Protein AF-A0A395KZU9-F1 (afdb_monomer)

Solvent-accessible surface area (backbone atoms only — not comparable to full-atom values): 6123 Å² total; per-residue (Å²): 136,90,92,78,84,78,85,78,82,83,78,84,83,82,84,77,77,76,91,60,81,74,72,78,77,81,86,74,54,71,66,56,51,50,52,55,43,53,56,47,53,41,78,90,44,53,54,57,59,55,18,56,77,71,76,42,59,45,71,60,50,55,52,49,45,53,50,38,51,74,68,64,80,48,79,81,66,82,71,85,76,85,74,89,78,79,82,78,129

Mean predicted aligned error: 14.57 Å

Foldseek 3Di:
DDPPPDPPDDDDDDDDDDPDPPPDPDDADPVNLVVLLVQCLPPPRDLCVSCVVVVHDSVVNVVSNVVCVVVVVDDRPPPPDDDDPDPDD

Sequence (89 aa):
MNDSVN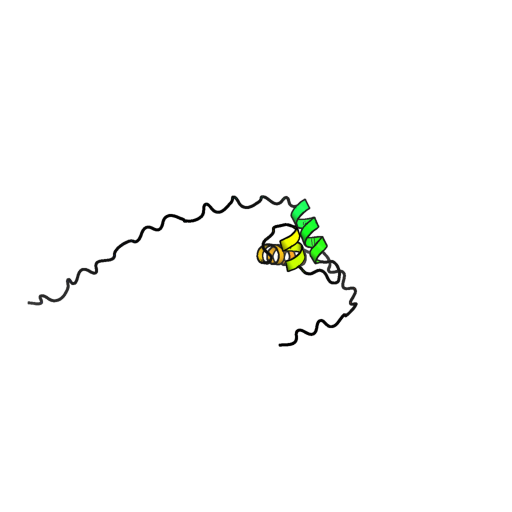QSRSFEVLTAEPVRRRRKPRDWSDDEKARIVAATLQPGANVSAVARSEGLDPSQLYGWRRKALASGVVAPLTERTGKEIKFAR

pLDDT: mean 76.82, std 17.7, range [33.28, 95.81]

Secondary structure (DSSP, 8-state):
------------------SS-PPPPPP--HHHHHHHHHHHTSTT--HHHHHHHTT--HHHHHHHHHHHHHTTSS---------------

Radius of gyration: 24.67 Å; Cα contacts (8 Å, |Δi|>4): 38; chains: 1; bounding box: 80×33×40 Å

Nearest PDB structures (foldseek):
  4pcq-assembly1_B  TM=6.666E-01  e=1.701E-01  Mycobacterium tuberculosis H37Rv
  5z4z-assembly1_A  TM=7.201E-01  e=5.674E-01  unclassified
  8iue-assembly1_W  TM=4.876E-01  e=1.813E-01  Homo sapiens
  2rn7-assembly1_A  TM=6.390E-01  e=6.862E-01  Shigella flexneri
  9fmd-assembly1_L  TM=7.185E-01  e=6.722E+00  Homo sapiens

Structure (mmCIF, N/CA/C/O backbone):
data_AF-A0A395KZU9-F1
#
_entry.id   AF-A0A395KZU9-F1
#
loop_
_atom_site.group_PDB
_atom_site.id
_atom_site.type_symbol
_atom_site.label_atom_id
_atom_site.label_alt_id
_atom_site.label_comp_id
_atom_site.label_asym_id
_atom_site.label_entity_id
_atom_site.label_seq_id
_atom_site.pdbx_PDB_ins_code
_atom_site.Cartn_x
_atom_site.Cartn_y
_atom_site.Cartn_z
_atom_site.occupancy
_atom_site.B_iso_or_equiv
_atom_site.auth_seq_id
_atom_site.auth_comp_id
_atom_site.auth_asym_id
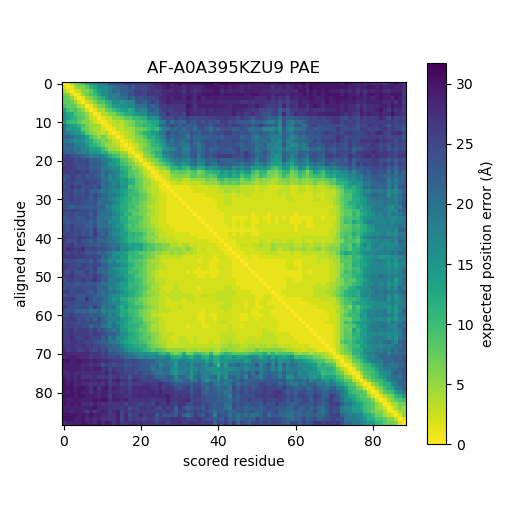_atom_site.auth_atom_id
_atom_site.pdbx_PDB_model_num
ATOM 1 N N . MET A 1 1 ? 65.881 0.083 -11.078 1.00 41.31 1 MET A N 1
ATOM 2 C CA . MET A 1 1 ? 64.663 0.828 -11.466 1.00 41.31 1 MET A CA 1
ATOM 3 C C . MET A 1 1 ? 63.496 -0.161 -11.462 1.00 41.31 1 MET A C 1
ATOM 5 O O . MET A 1 1 ? 63.715 -1.295 -11.853 1.00 41.31 1 MET A O 1
ATOM 9 N N . ASN A 1 2 ? 62.340 0.213 -10.903 1.00 48.38 2 ASN A N 1
ATOM 10 C CA . ASN A 1 2 ? 61.241 -0.687 -10.502 1.00 48.38 2 ASN A CA 1
ATOM 11 C C . ASN A 1 2 ? 60.377 -1.207 -11.673 1.00 48.38 2 ASN A C 1
ATOM 13 O O . ASN A 1 2 ? 59.666 -0.416 -12.282 1.00 48.38 2 ASN A O 1
ATOM 17 N N . ASP A 1 3 ? 60.311 -2.529 -11.856 1.00 55.56 3 ASP A N 1
ATOM 18 C CA . ASP A 1 3 ? 59.416 -3.241 -12.799 1.00 55.56 3 ASP A CA 1
ATOM 19 C C . ASP A 1 3 ? 58.161 -3.829 -12.117 1.00 55.56 3 ASP A C 1
ATOM 21 O O . ASP A 1 3 ? 57.734 -4.950 -12.382 1.00 55.56 3 ASP A O 1
ATOM 25 N N . SER A 1 4 ? 57.563 -3.103 -11.168 1.00 59.97 4 SER A N 1
ATOM 26 C CA . SER A 1 4 ? 56.464 -3.647 -10.355 1.00 59.97 4 SER A CA 1
ATOM 27 C C . SER A 1 4 ? 55.296 -2.682 -10.199 1.00 59.97 4 SER A C 1
ATOM 29 O O . SER A 1 4 ? 54.954 -2.323 -9.082 1.00 59.97 4 SER A O 1
ATOM 31 N N . VAL A 1 5 ? 54.678 -2.220 -11.294 1.00 61.38 5 VAL A N 1
ATOM 32 C CA . VAL A 1 5 ? 53.353 -1.567 -11.206 1.00 61.38 5 VAL A CA 1
ATOM 33 C C . VAL A 1 5 ? 52.546 -1.651 -12.514 1.00 61.38 5 VAL A C 1
ATOM 35 O O . VAL A 1 5 ? 52.052 -0.643 -13.006 1.00 61.38 5 VAL A O 1
ATOM 38 N N . ASN A 1 6 ? 52.376 -2.825 -13.128 1.00 61.81 6 ASN A N 1
ATOM 39 C CA . ASN A 1 6 ? 51.310 -2.941 -14.136 1.00 61.81 6 ASN A CA 1
ATOM 40 C C . ASN A 1 6 ? 50.720 -4.347 -14.245 1.00 61.81 6 ASN A C 1
ATOM 42 O O . ASN A 1 6 ? 50.739 -4.972 -15.300 1.00 61.81 6 ASN A O 1
ATOM 46 N N . GLN A 1 7 ? 50.171 -4.857 -13.142 1.00 64.00 7 GLN A N 1
ATOM 47 C CA . GLN A 1 7 ? 49.190 -5.932 -13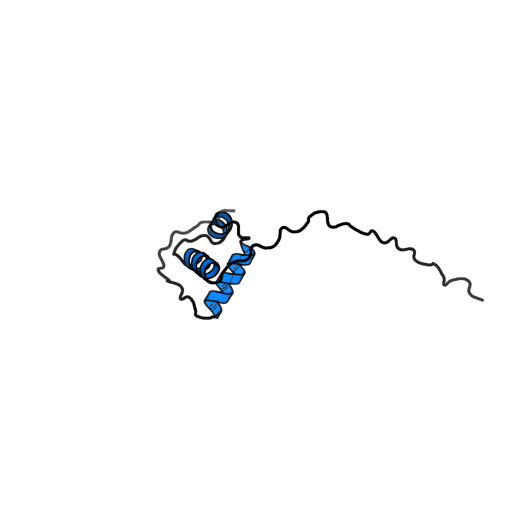.260 1.00 64.00 7 GLN A CA 1
ATOM 48 C C . GLN A 1 7 ? 47.857 -5.314 -13.678 1.00 64.00 7 GLN A C 1
ATOM 50 O O . GLN A 1 7 ? 47.082 -4.827 -12.852 1.00 64.00 7 GLN A O 1
ATOM 55 N N . SER A 1 8 ? 47.623 -5.288 -14.985 1.00 67.56 8 SER A N 1
ATOM 56 C CA . SER A 1 8 ? 46.378 -4.825 -15.583 1.00 67.56 8 SER A CA 1
ATOM 57 C C . SER A 1 8 ? 45.242 -5.756 -15.143 1.00 67.56 8 SER A C 1
ATOM 59 O O . SER A 1 8 ? 45.168 -6.915 -15.551 1.00 67.56 8 SER A O 1
ATOM 61 N N . ARG A 1 9 ? 44.369 -5.270 -14.254 1.00 75.69 9 ARG A N 1
ATOM 62 C CA . ARG A 1 9 ? 43.199 -6.021 -13.782 1.00 75.69 9 ARG A CA 1
ATOM 63 C C . ARG A 1 9 ? 42.218 -6.172 -14.941 1.00 75.69 9 ARG A C 1
ATOM 65 O O . ARG A 1 9 ? 41.548 -5.213 -15.311 1.00 75.69 9 ARG A O 1
ATOM 72 N N . SER A 1 10 ? 42.160 -7.370 -15.508 1.00 76.56 10 SER A N 1
ATOM 73 C CA . SER A 1 10 ? 41.157 -7.728 -16.509 1.00 76.56 10 SER A CA 1
ATOM 74 C C . SER A 1 10 ? 39.817 -7.938 -15.807 1.00 76.56 10 SER A C 1
ATOM 76 O O . SER A 1 10 ? 39.747 -8.666 -14.819 1.00 76.56 10 SER A O 1
ATOM 78 N N . PHE A 1 11 ? 38.765 -7.281 -16.289 1.00 73.75 11 PHE A N 1
ATOM 79 C CA . PHE A 1 11 ? 37.393 -7.516 -15.850 1.00 73.75 11 PHE A CA 1
ATOM 80 C C . PHE A 1 11 ? 36.545 -7.873 -17.066 1.00 73.75 11 PHE A C 1
ATOM 82 O O . PHE A 1 11 ? 36.550 -7.171 -18.075 1.00 73.75 11 PHE A O 1
ATOM 89 N N . GLU A 1 12 ? 35.824 -8.982 -16.967 1.00 78.31 12 GLU A N 1
ATOM 90 C CA . GLU A 1 12 ? 34.885 -9.416 -17.993 1.00 78.31 12 GLU A CA 1
ATOM 91 C C . GLU A 1 12 ? 33.506 -8.840 -17.674 1.00 78.31 12 GLU A C 1
ATOM 93 O O . GLU A 1 12 ? 32.957 -9.032 -16.587 1.00 78.31 12 GLU A O 1
ATOM 98 N N . VAL A 1 13 ? 32.953 -8.091 -18.626 1.00 80.81 13 VAL A N 1
ATOM 99 C CA . VAL A 1 13 ? 31.618 -7.506 -18.507 1.00 80.81 13 VAL A CA 1
ATOM 100 C C . VAL A 1 13 ? 30.603 -8.543 -18.977 1.00 80.81 13 VAL A C 1
ATOM 102 O O . VAL A 1 13 ? 30.437 -8.771 -20.173 1.00 80.81 13 VAL A O 1
ATOM 105 N N . LEU A 1 14 ? 29.914 -9.179 -18.030 1.00 79.38 14 LEU A N 1
ATOM 106 C CA . LEU A 1 14 ? 28.784 -10.056 -18.326 1.00 79.38 14 LEU A CA 1
ATOM 107 C C . LEU A 1 14 ? 27.541 -9.202 -18.599 1.00 79.38 14 LEU A C 1
ATOM 109 O O . LEU A 1 14 ? 26.851 -8.764 -17.677 1.00 79.38 14 LEU A O 1
ATOM 113 N N . THR A 1 15 ? 27.252 -8.953 -19.873 1.00 78.69 15 THR A N 1
ATOM 114 C CA . THR A 1 15 ? 26.004 -8.305 -20.288 1.00 78.69 15 THR A CA 1
ATOM 115 C C . THR A 1 15 ? 24.847 -9.284 -20.103 1.00 78.69 15 THR A C 1
ATOM 117 O O . THR A 1 15 ? 24.744 -10.280 -20.817 1.00 78.69 15 THR A O 1
ATOM 120 N N . ALA A 1 16 ? 23.976 -9.021 -19.130 1.00 77.94 16 ALA A N 1
ATOM 121 C CA . ALA A 1 16 ? 22.769 -9.810 -18.917 1.00 77.94 16 ALA A CA 1
ATOM 122 C C . ALA A 1 16 ? 21.597 -9.225 -19.717 1.00 77.94 16 ALA A C 1
ATOM 124 O O . ALA A 1 16 ? 21.186 -8.086 -19.492 1.00 77.94 16 ALA A O 1
ATOM 125 N N . GLU A 1 17 ? 21.019 -10.031 -20.605 1.00 75.81 17 GLU A N 1
ATOM 126 C CA . GLU A 1 17 ? 19.728 -9.734 -21.224 1.00 75.81 17 GLU A CA 1
ATOM 127 C C . GLU A 1 17 ? 18.609 -9.873 -20.174 1.00 75.81 17 GLU A C 1
ATOM 129 O O . GLU A 1 17 ? 18.553 -10.878 -19.451 1.00 75.81 17 GLU A O 1
ATOM 134 N N . PRO A 1 18 ? 17.691 -8.899 -20.044 1.00 72.88 18 PRO A N 1
ATOM 135 C CA . PRO A 1 18 ? 16.593 -8.992 -19.093 1.00 72.88 18 PRO A CA 1
ATOM 136 C C . PRO A 1 18 ? 15.656 -10.156 -19.461 1.00 72.88 18 PRO A C 1
ATOM 138 O O . PRO A 1 18 ? 14.801 -10.049 -20.336 1.00 72.88 18 PRO A O 1
ATOM 141 N N . VAL A 1 19 ? 15.768 -11.261 -18.714 1.00 72.56 19 VAL A N 1
ATOM 142 C CA . VAL A 1 19 ? 15.033 -12.534 -18.904 1.00 72.56 19 VAL A CA 1
ATOM 143 C C . VAL A 1 19 ? 13.505 -12.376 -18.868 1.00 72.56 19 VAL A C 1
ATOM 145 O O . VAL A 1 19 ? 12.762 -13.245 -19.322 1.00 72.56 19 VAL A O 1
ATOM 148 N N . ARG A 1 20 ? 12.985 -11.267 -18.334 1.00 65.06 20 ARG A N 1
ATOM 149 C CA . ARG A 1 20 ? 11.548 -10.990 -18.310 1.00 65.06 20 ARG A CA 1
ATOM 150 C C . ARG A 1 20 ? 11.294 -9.576 -18.797 1.00 65.06 20 ARG A C 1
ATOM 152 O O . ARG A 1 20 ? 11.647 -8.615 -18.116 1.00 65.06 20 ARG A O 1
ATOM 159 N N . ARG A 1 21 ? 10.574 -9.448 -19.917 1.00 62.69 21 ARG A N 1
ATOM 160 C CA . ARG A 1 21 ? 9.813 -8.227 -20.199 1.00 62.69 21 ARG A CA 1
ATOM 161 C C . ARG A 1 21 ? 8.897 -8.029 -18.999 1.00 62.69 21 ARG A C 1
ATOM 163 O O . ARG A 1 21 ? 7.956 -8.804 -18.820 1.00 62.69 21 ARG A O 1
ATOM 170 N N . ARG A 1 22 ? 9.213 -7.073 -18.116 1.00 63.81 22 ARG A N 1
ATOM 171 C CA . ARG A 1 22 ? 8.304 -6.707 -17.027 1.00 63.81 22 ARG A CA 1
ATOM 172 C C . ARG A 1 22 ? 6.954 -6.455 -17.692 1.00 63.81 22 ARG A C 1
ATOM 174 O O . ARG A 1 22 ? 6.879 -5.618 -18.592 1.00 63.81 22 ARG A O 1
ATOM 181 N N . ARG A 1 23 ? 5.922 -7.235 -17.339 1.00 66.69 23 ARG A N 1
ATOM 182 C CA . ARG A 1 23 ? 4.563 -6.953 -17.821 1.00 66.69 23 ARG A CA 1
ATOM 183 C C . ARG A 1 23 ? 4.305 -5.481 -17.527 1.00 66.69 23 ARG A C 1
ATOM 185 O O . ARG A 1 23 ? 4.653 -5.030 -16.432 1.00 66.69 23 ARG A O 1
ATOM 192 N N . LYS A 1 24 ? 3.772 -4.747 -18.512 1.00 71.81 24 LYS A N 1
ATOM 1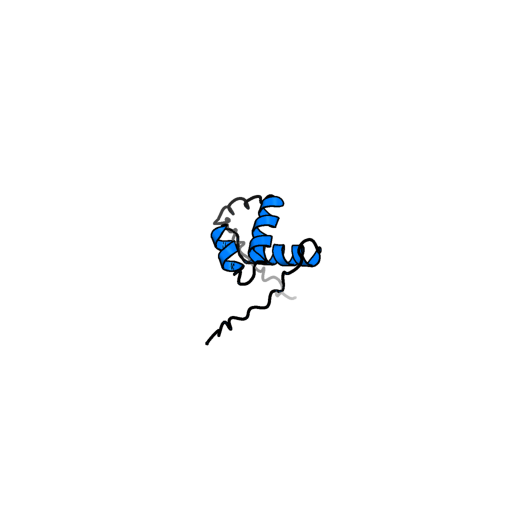93 C CA . LYS A 1 24 ? 3.414 -3.338 -18.329 1.00 71.81 24 LYS A CA 1
ATOM 194 C C . LYS A 1 24 ? 2.655 -3.238 -16.996 1.00 71.81 24 LYS A C 1
ATOM 196 O O . LYS A 1 24 ? 1.711 -4.016 -16.819 1.00 71.81 24 LYS A O 1
ATOM 201 N N . PRO A 1 25 ? 3.089 -2.381 -16.052 1.00 72.44 25 PRO A N 1
ATOM 202 C CA . PRO A 1 25 ? 2.344 -2.178 -14.822 1.00 72.44 25 PRO A CA 1
ATOM 203 C C . PRO A 1 25 ? 0.889 -1.889 -15.176 1.00 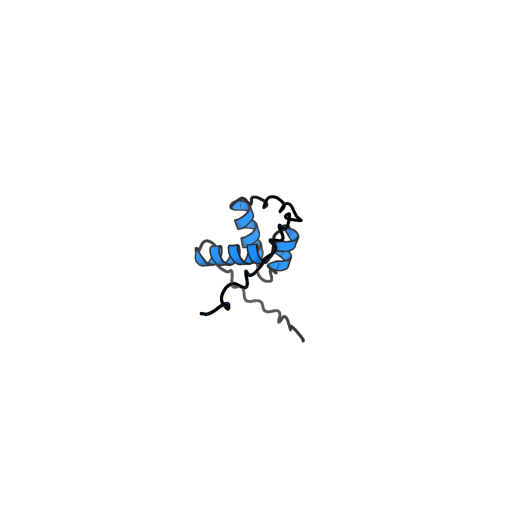72.44 25 PRO A C 1
ATOM 205 O O . PRO A 1 25 ? 0.620 -1.130 -16.106 1.00 72.44 25 PRO A O 1
ATOM 208 N N . ARG A 1 26 ? -0.043 -2.548 -14.488 1.00 81.44 26 ARG A N 1
ATOM 209 C CA . ARG A 1 26 ? -1.456 -2.218 -14.645 1.00 81.44 26 ARG A CA 1
ATOM 210 C C . ARG A 1 26 ? -1.644 -0.768 -14.204 1.00 81.44 26 ARG A C 1
ATOM 212 O O . ARG A 1 26 ? -1.231 -0.403 -13.102 1.00 81.44 26 ARG A O 1
ATOM 219 N N . ASP A 1 27 ? -2.257 0.023 -15.072 1.00 85.12 27 ASP A N 1
ATOM 220 C CA . AS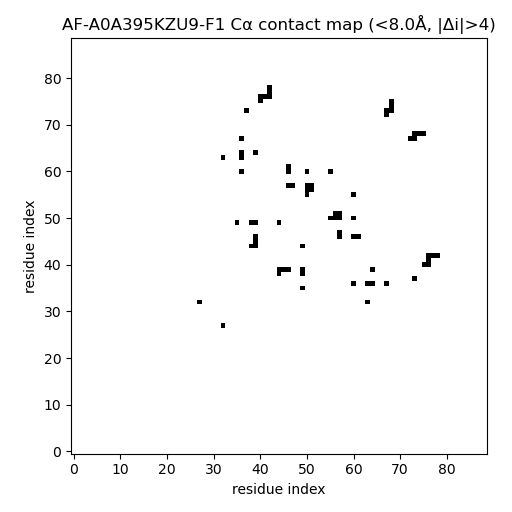P A 1 27 ? -2.686 1.375 -14.747 1.00 85.12 27 ASP A CA 1
ATOM 221 C C . ASP A 1 27 ? -3.951 1.251 -13.885 1.00 85.12 27 ASP A C 1
ATOM 223 O O . ASP A 1 27 ? -4.911 0.593 -14.280 1.00 85.12 27 ASP A O 1
ATOM 227 N N . TRP A 1 28 ? -3.912 1.809 -12.676 1.00 88.38 28 TRP A N 1
ATOM 228 C CA . TRP A 1 28 ? -5.040 1.815 -11.742 1.00 88.38 28 TRP A CA 1
ATOM 229 C C . TRP A 1 28 ? -5.621 3.220 -11.685 1.00 88.38 28 TRP A C 1
ATOM 231 O O . TRP A 1 28 ? -4.877 4.168 -11.387 1.00 88.38 28 TRP A O 1
ATOM 241 N N . SER A 1 29 ? -6.923 3.354 -11.935 1.00 91.50 29 SER A N 1
ATOM 242 C CA . SER A 1 29 ? -7.602 4.637 -11.746 1.00 91.50 29 SER A CA 1
ATOM 243 C C . SER A 1 29 ? -7.649 5.004 -10.261 1.00 91.50 29 SER A C 1
ATOM 245 O O . SER A 1 29 ? -7.497 4.149 -9.383 1.00 91.50 29 SER A O 1
ATOM 247 N N . ASP A 1 30 ? -7.835 6.285 -9.955 1.00 89.38 30 ASP A N 1
ATOM 248 C CA . ASP A 1 30 ? -7.933 6.719 -8.559 1.00 89.38 30 ASP A CA 1
ATOM 249 C C . ASP A 1 30 ? -9.193 6.169 -7.877 1.00 89.38 30 ASP A C 1
ATOM 251 O O . ASP A 1 30 ? -9.124 5.786 -6.709 1.00 89.38 30 ASP A O 1
ATOM 255 N N . ASP A 1 31 ? -10.282 5.983 -8.627 1.00 90.25 31 ASP A N 1
ATOM 256 C CA . ASP A 1 31 ? -11.505 5.332 -8.144 1.00 90.25 31 ASP A CA 1
ATOM 257 C C . ASP A 1 31 ? -11.271 3.859 -7.785 1.00 90.25 31 ASP A C 1
ATOM 259 O O . ASP A 1 31 ? -11.708 3.387 -6.731 1.00 90.25 31 ASP A O 1
ATOM 263 N N . GLU A 1 32 ? -10.535 3.116 -8.621 1.00 93.25 32 GLU A N 1
ATOM 264 C CA . GLU A 1 32 ? -10.172 1.729 -8.317 1.00 93.25 32 GLU A CA 1
ATOM 265 C C . GLU A 1 32 ? -9.285 1.657 -7.072 1.00 93.25 32 GLU A C 1
ATOM 267 O O . GLU A 1 32 ? -9.537 0.844 -6.179 1.00 93.25 32 GLU A O 1
ATOM 272 N N . LYS A 1 33 ? -8.277 2.533 -6.967 1.00 93.44 33 LYS A N 1
ATOM 273 C CA . LYS A 1 33 ? -7.424 2.612 -5.771 1.00 93.44 33 LYS A CA 1
ATOM 274 C C . LYS A 1 33 ? -8.259 2.903 -4.528 1.00 93.44 33 LYS A C 1
ATOM 276 O O . LYS A 1 33 ? -8.070 2.232 -3.515 1.00 93.44 33 LYS A O 1
ATOM 281 N N . ALA A 1 34 ? -9.182 3.862 -4.601 1.00 92.25 34 ALA A N 1
ATOM 282 C CA . ALA A 1 34 ? -10.043 4.243 -3.488 1.00 92.25 34 ALA A CA 1
ATOM 283 C C . ALA A 1 34 ? -10.943 3.081 -3.046 1.00 92.25 34 ALA A C 1
ATOM 285 O O . ALA A 1 34 ? -10.984 2.767 -1.856 1.00 92.25 34 ALA A O 1
ATOM 286 N N . ARG A 1 35 ? -11.582 2.377 -3.992 1.00 94.56 35 ARG A N 1
ATOM 287 C CA . ARG A 1 35 ? -12.407 1.190 -3.711 1.00 94.56 35 ARG A CA 1
ATOM 288 C C . ARG A 1 35 ? -11.608 0.101 -2.999 1.00 94.56 35 ARG A C 1
ATOM 290 O O . ARG A 1 35 ? -12.054 -0.441 -1.988 1.00 94.56 35 ARG A O 1
ATOM 297 N N . ILE A 1 36 ? -10.423 -0.215 -3.519 1.00 95.00 36 ILE A N 1
ATOM 298 C CA . ILE A 1 36 ? -9.576 -1.278 -2.967 1.00 95.00 36 ILE A CA 1
ATOM 299 C C . ILE A 1 36 ? -9.074 -0.877 -1.576 1.00 95.00 36 ILE A C 1
ATOM 301 O O . ILE A 1 36 ? -9.127 -1.681 -0.647 1.00 95.00 36 ILE A O 1
ATOM 305 N N . VAL A 1 37 ? -8.643 0.373 -1.385 1.00 94.81 37 VAL A N 1
ATOM 306 C CA . VAL A 1 37 ? -8.227 0.875 -0.068 1.00 94.81 37 VAL A CA 1
ATOM 307 C C . VAL A 1 37 ? -9.393 0.848 0.925 1.00 94.81 37 VAL A C 1
ATOM 309 O O . VAL A 1 37 ? -9.201 0.375 2.044 1.00 94.81 37 VAL A O 1
ATOM 312 N N . ALA A 1 38 ? -10.600 1.257 0.530 1.00 93.12 38 ALA A N 1
ATOM 313 C CA . ALA A 1 38 ? -11.787 1.205 1.385 1.00 93.12 38 ALA A CA 1
ATOM 314 C C . ALA A 1 38 ? -12.113 -0.228 1.839 1.00 93.12 38 ALA A C 1
ATOM 316 O O . ALA A 1 38 ? -12.405 -0.448 3.016 1.00 93.12 38 ALA A O 1
ATOM 317 N N . ALA A 1 39 ? -11.970 -1.220 0.953 1.00 93.69 39 ALA A N 1
ATOM 318 C CA . ALA A 1 39 ? -12.132 -2.630 1.312 1.00 93.69 39 ALA A CA 1
ATOM 319 C C . ALA A 1 39 ? -11.133 -3.076 2.396 1.00 93.69 39 ALA A C 1
ATOM 321 O O . ALA A 1 39 ? -11.487 -3.846 3.285 1.00 93.69 39 ALA A O 1
ATOM 322 N N . THR A 1 40 ? -9.899 -2.553 2.386 1.00 94.56 40 THR A N 1
ATOM 323 C CA . THR A 1 40 ? -8.896 -2.864 3.427 1.00 94.56 40 THR A CA 1
ATOM 324 C C . THR A 1 40 ? -9.147 -2.200 4.778 1.00 94.56 40 THR A C 1
ATOM 326 O O . THR A 1 40 ? -8.471 -2.535 5.753 1.00 94.56 40 THR A O 1
ATOM 329 N N . LEU A 1 41 ? -10.061 -1.234 4.835 1.00 91.25 41 LEU A N 1
ATOM 330 C CA . LEU A 1 41 ? -10.385 -0.487 6.048 1.00 91.25 41 LEU A CA 1
ATOM 331 C C . LEU A 1 41 ? -11.637 -1.023 6.744 1.00 91.25 41 LEU A C 1
ATOM 333 O O . LEU A 1 41 ? -11.951 -0.575 7.844 1.0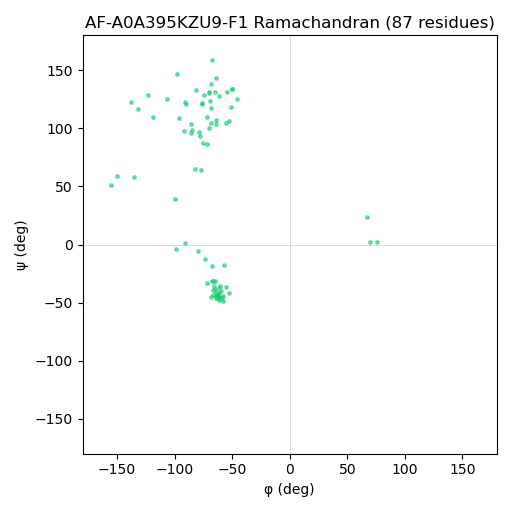0 91.25 41 LEU A O 1
ATOM 337 N N . GLN A 1 42 ? -12.302 -2.015 6.147 1.00 91.38 42 GLN A N 1
ATOM 338 C CA . GLN A 1 42 ? -13.368 -2.755 6.806 1.00 91.38 42 GLN A CA 1
ATOM 339 C C . GLN A 1 42 ? -12.826 -3.531 8.020 1.00 91.38 42 GLN A C 1
ATOM 341 O O . GLN A 1 42 ? -11.710 -4.068 7.967 1.00 91.38 42 GLN A O 1
ATOM 346 N N . PRO A 1 43 ? -13.598 -3.634 9.115 1.00 89.12 43 PRO A N 1
ATOM 347 C CA . PRO A 1 43 ? -13.219 -4.447 10.264 1.00 89.12 43 PRO A CA 1
ATOM 348 C C . PRO A 1 43 ? -12.916 -5.896 9.856 1.00 89.12 43 PRO A C 1
ATOM 350 O O . PRO A 1 43 ? -13.672 -6.523 9.119 1.00 89.12 43 PRO A O 1
ATOM 353 N N . GLY A 1 44 ? -11.783 -6.431 10.316 1.00 90.50 44 GLY A N 1
ATOM 354 C CA . GLY A 1 44 ? -11.357 -7.800 9.997 1.00 90.50 44 GLY A CA 1
ATOM 355 C C . GLY A 1 44 ? -10.796 -8.005 8.582 1.00 90.50 44 GLY A C 1
ATOM 356 O O . GLY A 1 44 ? -10.423 -9.129 8.241 1.00 90.50 44 GLY A O 1
ATOM 357 N N . ALA A 1 45 ? -10.682 -6.955 7.761 1.00 91.50 45 ALA A N 1
ATOM 358 C CA . ALA A 1 45 ? -10.131 -7.072 6.417 1.00 91.50 45 ALA A CA 1
ATOM 359 C C . ALA A 1 45 ? -8.647 -7.473 6.425 1.00 91.50 45 ALA A C 1
ATOM 361 O O . ALA A 1 45 ? -7.801 -6.863 7.086 1.00 91.50 45 ALA A O 1
ATOM 362 N N . ASN A 1 46 ? -8.305 -8.476 5.613 1.00 94.94 46 ASN A N 1
ATOM 363 C CA . ASN A 1 46 ? -6.923 -8.876 5.377 1.00 94.94 46 ASN A CA 1
ATOM 364 C C . ASN A 1 46 ? -6.399 -8.221 4.093 1.00 94.94 46 ASN A C 1
ATOM 366 O O . ASN A 1 46 ? -6.751 -8.627 2.987 1.00 94.94 46 ASN A O 1
ATOM 370 N N . VAL A 1 47 ? -5.499 -7.248 4.248 1.00 92.94 47 VAL A N 1
ATOM 371 C CA . VAL A 1 47 ? -4.879 -6.497 3.140 1.00 92.94 47 VAL A CA 1
ATOM 372 C C . VAL A 1 47 ? -4.260 -7.420 2.086 1.00 92.94 47 VAL A C 1
ATOM 374 O O . VAL A 1 47 ? -4.422 -7.189 0.894 1.00 92.94 47 VAL A O 1
ATOM 377 N N . SER A 1 48 ? -3.580 -8.490 2.502 1.00 94.44 48 SER A N 1
ATOM 378 C CA . SER A 1 48 ? -2.936 -9.417 1.564 1.00 94.44 48 SER A CA 1
ATOM 379 C C . SER A 1 48 ? -3.949 -10.273 0.805 1.00 94.44 48 SER A C 1
ATOM 381 O O . SER A 1 48 ? -3.713 -10.620 -0.349 1.00 94.44 48 SER A O 1
ATOM 383 N N . ALA A 1 49 ? -5.074 -10.621 1.437 1.00 95.38 49 ALA A N 1
ATOM 384 C CA . ALA A 1 49 ? -6.161 -11.325 0.765 1.00 95.38 49 ALA A CA 1
ATOM 385 C C . ALA A 1 49 ? -6.841 -10.427 -0.279 1.00 95.38 49 ALA A C 1
ATOM 387 O O . ALA A 1 49 ? -6.999 -10.855 -1.419 1.00 95.38 49 ALA A O 1
ATOM 388 N N . VAL A 1 50 ? -7.134 -9.173 0.086 1.00 95.81 50 VAL A N 1
ATOM 389 C CA . VAL A 1 50 ? -7.708 -8.160 -0.819 1.00 95.81 50 VAL A CA 1
ATOM 390 C C . VAL A 1 50 ? -6.771 -7.869 -1.996 1.00 95.81 50 VAL A C 1
ATOM 392 O O . VAL A 1 50 ? -7.210 -7.799 -3.136 1.00 95.81 50 VAL A O 1
ATOM 395 N N . ALA A 1 51 ? -5.461 -7.755 -1.762 1.00 94.69 51 ALA A N 1
ATOM 396 C CA . ALA A 1 51 ? -4.510 -7.531 -2.848 1.00 94.69 51 ALA A CA 1
ATOM 397 C C . ALA A 1 51 ? -4.522 -8.693 -3.857 1.00 94.69 51 ALA A C 1
ATOM 399 O O . ALA A 1 51 ? -4.616 -8.470 -5.061 1.00 94.69 51 ALA A O 1
ATOM 400 N N . ARG A 1 52 ? -4.506 -9.942 -3.371 1.00 94.38 52 ARG A N 1
ATOM 401 C CA . ARG A 1 52 ? -4.524 -11.127 -4.240 1.00 94.38 52 ARG A CA 1
ATOM 402 C C . ARG A 1 52 ? -5.816 -11.263 -5.044 1.00 94.38 52 ARG A C 1
ATOM 404 O O . ARG A 1 52 ? -5.727 -11.653 -6.204 1.00 94.38 52 ARG A O 1
ATOM 411 N N . SER A 1 53 ? -6.980 -10.936 -4.475 1.00 94.12 53 SER A N 1
ATOM 412 C CA . SER A 1 53 ? -8.251 -10.985 -5.218 1.00 94.12 53 SER A CA 1
ATOM 413 C C . SER A 1 53 ? -8.297 -9.969 -6.360 1.00 94.12 53 SER A C 1
ATOM 415 O O . SER A 1 53 ? -8.879 -10.251 -7.400 1.00 94.12 53 SER A O 1
ATOM 417 N N . GLU A 1 54 ? -7.632 -8.824 -6.197 1.00 92.44 54 GLU A N 1
ATOM 418 C CA . GLU A 1 54 ? -7.557 -7.764 -7.211 1.00 92.44 54 GLU A CA 1
ATOM 419 C C . GLU A 1 54 ? -6.338 -7.910 -8.150 1.00 92.44 54 GLU A C 1
ATOM 421 O O . GLU A 1 54 ? -6.116 -7.075 -9.026 1.00 92.44 54 GLU A O 1
ATOM 426 N N . GLY A 1 55 ? -5.514 -8.955 -7.986 1.00 91.06 55 GLY A N 1
ATOM 427 C CA . GLY A 1 55 ? -4.286 -9.146 -8.771 1.00 91.06 55 GLY A CA 1
ATOM 428 C C . GLY A 1 55 ? -3.197 -8.099 -8.490 1.00 91.06 55 GLY A C 1
ATOM 429 O O . GLY A 1 55 ? -2.344 -7.841 -9.341 1.00 91.06 55 GLY A O 1
ATOM 430 N N . LEU A 1 56 ? -3.242 -7.482 -7.311 1.00 91.00 56 LEU A N 1
ATOM 431 C CA . LEU A 1 56 ? -2.322 -6.458 -6.833 1.00 91.00 56 LEU A CA 1
ATOM 432 C C . LEU A 1 56 ? -1.243 -7.079 -5.933 1.00 91.00 56 LEU A C 1
ATOM 434 O O . LEU A 1 56 ? -1.500 -8.011 -5.168 1.00 91.00 56 LEU A O 1
ATOM 438 N N . ASP A 1 57 ? -0.033 -6.526 -5.976 1.00 91.31 57 ASP A N 1
ATOM 439 C CA . ASP A 1 57 ? 0.998 -6.879 -5.003 1.00 91.31 57 ASP A CA 1
ATOM 440 C C . ASP A 1 57 ? 0.633 -6.319 -3.606 1.00 91.31 57 ASP A C 1
ATOM 442 O O . ASP A 1 57 ? 0.322 -5.126 -3.486 1.00 91.31 57 ASP A O 1
ATOM 446 N N . PRO A 1 58 ? 0.682 -7.121 -2.523 1.00 93.12 58 PRO A N 1
ATOM 447 C CA . PRO A 1 58 ? 0.339 -6.644 -1.185 1.00 93.12 58 PRO A CA 1
ATOM 448 C C . PRO A 1 58 ? 1.134 -5.408 -0.741 1.00 93.12 58 PRO A C 1
ATOM 450 O O . PRO A 1 58 ? 0.566 -4.522 -0.102 1.00 93.12 58 PRO A O 1
ATOM 453 N N . SER A 1 59 ? 2.423 -5.300 -1.094 1.00 93.38 59 SER A N 1
ATOM 454 C CA . SER A 1 59 ? 3.268 -4.163 -0.697 1.00 93.38 59 SER A CA 1
ATOM 455 C C . SER A 1 59 ? 2.798 -2.848 -1.324 1.00 93.38 59 SER A C 1
ATOM 457 O O . SER A 1 59 ? 2.804 -1.804 -0.660 1.00 93.38 59 SER A O 1
ATOM 459 N N . GLN A 1 60 ? 2.297 -2.906 -2.563 1.00 92.75 60 GLN A N 1
ATOM 460 C CA . GLN A 1 60 ? 1.697 -1.769 -3.252 1.00 92.75 60 GLN A CA 1
ATOM 461 C C . GLN A 1 60 ? 0.440 -1.294 -2.513 1.00 92.75 60 GLN A C 1
ATOM 463 O O . GLN A 1 60 ? 0.297 -0.096 -2.249 1.00 92.75 60 GLN A O 1
ATOM 468 N N . LEU A 1 61 ? -0.414 -2.230 -2.086 1.00 94.94 61 LEU A N 1
ATOM 469 C CA . LEU A 1 61 ? -1.631 -1.911 -1.342 1.00 94.94 61 LEU A CA 1
ATOM 470 C C . LEU A 1 61 ? -1.341 -1.329 0.050 1.00 94.94 61 LEU A C 1
ATOM 472 O O . LEU A 1 61 ? -1.980 -0.360 0.460 1.00 94.94 61 LEU A O 1
ATOM 476 N N . TYR A 1 62 ? -0.334 -1.845 0.763 1.00 94.38 62 TYR A N 1
ATOM 477 C CA . TYR A 1 62 ? 0.128 -1.242 2.02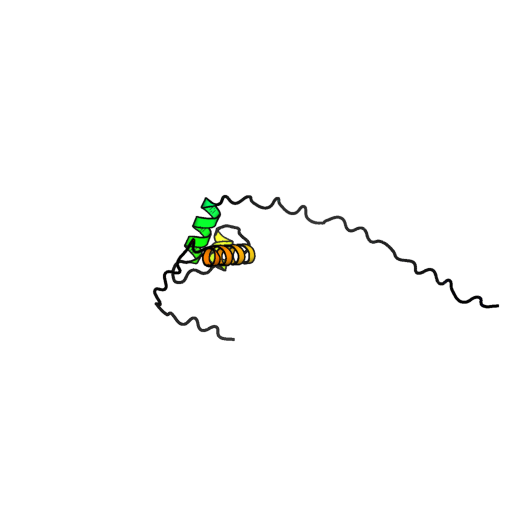0 1.00 94.38 62 TYR A CA 1
ATOM 478 C C . TYR A 1 62 ? 0.649 0.186 1.821 1.00 94.38 62 TYR A C 1
ATOM 480 O O . TYR A 1 62 ? 0.440 1.053 2.674 1.00 94.38 62 TYR A O 1
ATOM 488 N N . GLY A 1 63 ? 1.328 0.451 0.702 1.00 93.94 63 GLY A N 1
ATOM 489 C CA . GLY A 1 63 ? 1.756 1.795 0.324 1.00 93.94 63 GLY A CA 1
ATOM 490 C C . GLY A 1 63 ? 0.573 2.745 0.134 1.00 93.94 63 GLY A C 1
ATOM 491 O O . GLY A 1 63 ? 0.568 3.839 0.699 1.00 93.94 63 GLY A O 1
ATOM 492 N N . TRP A 1 64 ? -0.447 2.320 -0.611 1.00 94.25 64 TRP A N 1
ATOM 493 C CA . TRP A 1 64 ? -1.653 3.117 -0.848 1.00 94.25 64 TRP A CA 1
ATOM 494 C C . TRP A 1 64 ? -2.446 3.372 0.428 1.00 94.25 64 TRP A C 1
ATOM 496 O O . TRP A 1 64 ? -2.788 4.517 0.708 1.00 94.25 64 TRP A O 1
ATOM 506 N N . ARG A 1 65 ? -2.657 2.339 1.250 1.00 92.38 65 ARG A N 1
ATOM 507 C CA . ARG A 1 65 ? -3.372 2.461 2.526 1.00 92.38 65 ARG A CA 1
ATOM 508 C C . ARG A 1 65 ? -2.710 3.482 3.453 1.00 92.38 65 ARG A C 1
ATOM 510 O O . ARG A 1 65 ? -3.399 4.318 4.027 1.00 92.38 65 ARG A O 1
ATOM 517 N N . ARG A 1 66 ? -1.376 3.457 3.575 1.00 91.56 66 ARG A N 1
ATOM 518 C CA . ARG A 1 66 ? -0.639 4.441 4.387 1.00 91.56 66 ARG A CA 1
ATOM 519 C C . ARG A 1 66 ? -0.802 5.865 3.863 1.00 91.56 66 ARG A C 1
ATOM 521 O O . ARG A 1 66 ? -1.035 6.767 4.657 1.00 91.56 66 ARG A O 1
ATOM 528 N N . LYS A 1 67 ? -0.711 6.062 2.544 1.00 89.88 67 LYS A N 1
ATOM 529 C CA . LYS A 1 67 ? -0.915 7.379 1.920 1.00 89.88 67 LYS A CA 1
ATOM 530 C C . LYS A 1 67 ? -2.334 7.900 2.149 1.00 89.88 67 LYS A C 1
ATOM 532 O O . LYS A 1 67 ? -2.487 9.052 2.533 1.00 89.88 67 LYS A O 1
ATOM 537 N N . ALA A 1 68 ? -3.344 7.045 1.991 1.00 87.94 68 ALA A N 1
ATOM 538 C CA . ALA A 1 68 ? -4.743 7.404 2.210 1.00 87.94 68 ALA A CA 1
ATOM 539 C C . ALA A 1 68 ? -5.010 7.843 3.661 1.00 87.94 68 ALA A C 1
ATOM 541 O O . ALA A 1 68 ? -5.607 8.895 3.881 1.00 87.94 68 ALA A O 1
ATOM 542 N N . LEU A 1 69 ? -4.487 7.097 4.642 1.00 85.06 69 LEU A N 1
ATOM 543 C CA . LEU A 1 69 ? -4.589 7.454 6.062 1.00 85.06 69 LEU A CA 1
ATOM 544 C C . LEU A 1 69 ? -3.844 8.757 6.390 1.00 85.06 69 LEU A C 1
ATOM 546 O O . LEU A 1 69 ? -4.368 9.590 7.121 1.00 85.06 69 LEU A O 1
ATOM 550 N N . ALA A 1 70 ? -2.651 8.963 5.824 1.00 86.06 70 ALA A N 1
ATOM 551 C CA . ALA A 1 70 ? -1.875 10.188 6.032 1.00 86.06 70 ALA A CA 1
ATOM 552 C C . ALA A 1 70 ? -2.537 11.429 5.409 1.00 86.06 70 ALA A C 1
ATOM 554 O O . ALA A 1 70 ? -2.392 12.529 5.929 1.00 86.06 70 ALA A O 1
ATOM 555 N N . SER A 1 71 ? -3.272 11.257 4.308 1.00 77.19 71 SER A N 1
ATOM 556 C CA . SER A 1 71 ? -3.983 12.343 3.624 1.00 77.19 71 SER A CA 1
ATOM 557 C C . SER A 1 71 ? -5.317 12.741 4.271 1.00 77.19 71 SER A C 1
ATOM 559 O O . SER A 1 71 ? -5.952 13.677 3.800 1.00 77.19 71 SER A O 1
ATOM 561 N N . GLY A 1 72 ? -5.780 12.027 5.307 1.00 66.81 72 GLY A N 1
ATOM 562 C CA . GLY A 1 72 ? -7.080 12.278 5.948 1.00 66.81 72 GLY A CA 1
ATOM 563 C C . GLY A 1 72 ? -8.301 11.917 5.088 1.00 66.81 72 GLY A C 1
ATOM 564 O O . GLY A 1 72 ? -9.430 12.085 5.534 1.00 66.81 72 GLY A O 1
ATOM 565 N N . VAL A 1 73 ? -8.089 11.380 3.881 1.00 59.22 73 VAL A N 1
ATOM 566 C CA . VAL A 1 73 ? -9.143 10.979 2.932 1.00 59.22 73 VAL A CA 1
ATOM 567 C C . VAL A 1 73 ? -9.950 9.782 3.447 1.00 59.22 73 VAL A C 1
ATOM 569 O O . VAL A 1 73 ? -11.069 9.555 2.994 1.00 59.22 73 VAL A O 1
ATOM 572 N N . VAL A 1 74 ? -9.422 9.024 4.419 1.00 55.28 74 VAL A N 1
ATOM 573 C CA . VAL A 1 74 ? -10.164 7.924 5.039 1.00 55.28 74 VAL A CA 1
ATOM 574 C C . VAL A 1 74 ? -9.981 7.884 6.553 1.00 55.28 74 VAL A C 1
ATOM 576 O O . VAL A 1 74 ? -8.863 7.754 7.051 1.00 55.28 74 VAL A O 1
ATOM 579 N N . ALA A 1 75 ? -11.094 7.948 7.285 1.00 54.25 75 ALA A N 1
ATOM 580 C CA . ALA A 1 75 ? -11.121 7.720 8.724 1.00 54.25 75 ALA A CA 1
ATOM 581 C C . ALA A 1 75 ? -11.147 6.205 9.017 1.00 54.25 75 ALA A C 1
ATOM 583 O O . ALA A 1 75 ? -11.941 5.480 8.411 1.00 54.25 75 ALA A O 1
ATOM 584 N N . PRO A 1 76 ? -10.313 5.690 9.939 1.00 53.06 76 PRO A N 1
ATOM 585 C CA . PRO A 1 76 ? -10.441 4.315 10.393 1.00 53.06 76 PRO A CA 1
ATOM 586 C C . PRO A 1 76 ? -11.733 4.164 11.203 1.00 53.06 76 PRO A C 1
ATOM 588 O O . PRO A 1 76 ? -11.879 4.769 12.264 1.00 53.06 76 PRO A O 1
ATOM 591 N N . LEU A 1 77 ? -12.660 3.332 10.722 1.00 55.56 77 LEU A N 1
ATOM 592 C CA . LEU A 1 77 ? -13.829 2.904 11.490 1.00 55.56 77 LEU A CA 1
ATOM 593 C C . LEU A 1 77 ? -13.358 1.938 12.585 1.00 55.56 77 LEU A C 1
ATOM 595 O O . LEU A 1 77 ? -13.281 0.726 12.393 1.00 55.56 77 LEU A O 1
ATOM 599 N N . THR A 1 78 ? -12.953 2.495 13.725 1.00 50.66 78 THR A N 1
ATOM 600 C CA . THR A 1 78 ? -12.496 1.749 14.903 1.00 50.66 78 THR A CA 1
ATOM 601 C C . THR A 1 78 ? -13.674 1.146 15.680 1.00 50.66 78 THR A C 1
ATOM 603 O O . THR A 1 78 ? -13.899 1.458 16.846 1.00 50.66 78 THR A O 1
ATOM 606 N N . GLU A 1 79 ? -14.406 0.228 15.057 1.00 45.19 79 GLU A N 1
ATOM 607 C CA . GLU A 1 79 ? -15.311 -0.687 15.759 1.00 45.19 79 GLU A CA 1
ATOM 608 C C . GLU A 1 79 ? -14.481 -1.883 16.250 1.00 45.19 79 GLU A C 1
ATOM 610 O O . GLU A 1 79 ? -14.098 -2.790 15.506 1.00 45.19 79 GLU A O 1
ATOM 615 N N . ARG A 1 80 ? -14.109 -1.832 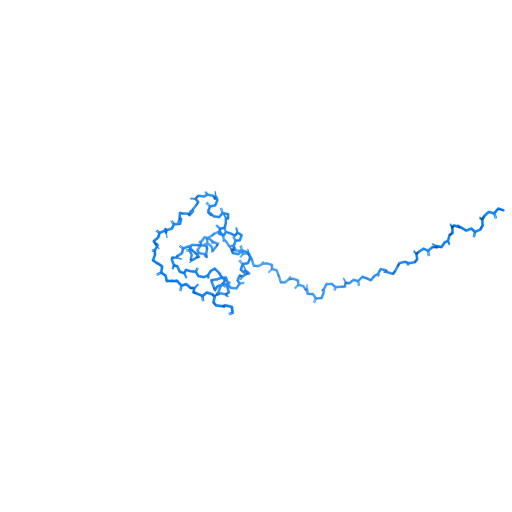17.529 1.00 50.12 80 ARG A N 1
ATOM 616 C CA . ARG A 1 80 ? -13.137 -2.718 18.173 1.00 50.12 80 ARG A CA 1
ATOM 617 C C . ARG A 1 80 ? -13.787 -4.045 18.587 1.00 50.12 80 ARG A C 1
ATOM 619 O O . ARG A 1 80 ? -13.860 -4.343 19.775 1.00 50.12 80 ARG A O 1
ATOM 626 N N . THR A 1 81 ? -14.239 -4.857 17.631 1.00 50.75 81 THR A N 1
ATOM 627 C CA . THR A 1 81 ? -14.688 -6.231 17.925 1.00 50.75 81 THR A CA 1
ATOM 628 C C . THR A 1 81 ? -13.521 -7.201 17.771 1.00 50.75 81 THR A C 1
ATOM 630 O O . THR A 1 81 ? -13.138 -7.604 16.673 1.00 50.75 81 THR A O 1
ATOM 633 N N . GLY A 1 82 ? -12.907 -7.525 18.908 1.00 53.38 82 GLY A N 1
ATOM 634 C CA . GLY A 1 82 ? -11.798 -8.459 19.003 1.00 53.38 82 GLY A CA 1
ATOM 635 C C . GLY A 1 82 ? -12.230 -9.896 18.726 1.00 53.38 82 GLY A C 1
ATOM 636 O O . GLY A 1 82 ? -13.058 -10.457 19.437 1.00 53.38 82 GLY A O 1
ATOM 637 N N . LYS A 1 83 ? -11.580 -10.525 17.746 1.00 51.22 83 LYS A N 1
ATOM 638 C CA . LYS A 1 83 ? -11.299 -11.959 17.794 1.00 51.22 83 LYS A CA 1
ATOM 639 C C . LYS A 1 83 ? -9.785 -12.114 17.780 1.00 51.22 83 LYS A C 1
ATOM 641 O O . LYS A 1 83 ? -9.129 -11.787 16.796 1.00 51.22 83 LYS A O 1
ATOM 646 N N . GLU A 1 84 ? -9.253 -12.527 18.923 1.00 48.06 84 GLU A N 1
ATOM 647 C CA . GLU A 1 84 ? -7.842 -12.812 19.167 1.00 48.06 84 GLU A CA 1
ATOM 648 C C . GLU A 1 84 ? -7.319 -13.796 18.103 1.00 48.06 84 GLU A C 1
ATOM 650 O O . GLU A 1 84 ? -7.667 -14.977 18.105 1.00 48.06 84 GLU A O 1
ATOM 655 N N . ILE A 1 85 ? -6.514 -13.312 17.152 1.00 59.06 85 ILE A N 1
ATOM 656 C CA . ILE A 1 85 ? -5.788 -14.180 16.219 1.00 59.06 85 ILE A CA 1
ATOM 657 C C . ILE A 1 85 ? -4.493 -14.582 16.918 1.00 59.06 85 ILE A C 1
ATOM 659 O O . ILE A 1 85 ? -3.508 -13.843 16.915 1.00 59.06 85 ILE A O 1
ATOM 663 N N . LYS A 1 86 ? -4.515 -15.754 17.556 1.00 42.84 86 LYS A N 1
ATOM 664 C CA . LYS A 1 86 ? -3.327 -16.383 18.138 1.00 42.84 86 LYS A CA 1
ATOM 665 C C . LYS A 1 86 ? -2.424 -16.859 17.002 1.00 42.84 86 LYS A C 1
ATOM 667 O O . LYS A 1 86 ? -2.669 -17.905 16.408 1.00 42.84 86 LYS A O 1
ATOM 672 N N . PHE A 1 87 ? -1.386 -16.091 16.688 1.00 44.25 87 PHE A N 1
ATOM 673 C CA . PHE A 1 87 ? -0.276 -16.576 15.870 1.00 44.25 87 PHE A CA 1
ATOM 674 C C . PHE A 1 87 ? 0.588 -17.488 16.748 1.00 44.25 87 PHE A C 1
ATOM 676 O O . PHE A 1 87 ? 1.501 -17.024 17.427 1.00 44.25 87 PHE A O 1
ATOM 683 N N . ALA A 1 88 ? 0.242 -18.774 16.805 1.00 33.28 88 ALA A N 1
ATOM 684 C CA . ALA A 1 88 ? 1.112 -19.783 17.399 1.00 33.28 88 ALA A CA 1
ATOM 685 C C . ALA A 1 88 ? 2.357 -19.981 16.512 1.00 33.28 88 ALA A C 1
ATOM 687 O O . ALA A 1 88 ? 2.241 -19.990 15.283 1.00 33.28 88 ALA A O 1
ATOM 688 N N . ARG A 1 89 ? 3.526 -20.102 17.151 1.00 45.31 89 ARG A N 1
ATOM 689 C CA . ARG A 1 89 ? 4.797 -20.531 16.552 1.00 45.31 89 ARG A CA 1
ATOM 690 C C . ARG A 1 89 ? 4.973 -22.029 16.748 1.00 45.31 89 ARG A C 1
ATOM 692 O O . ARG A 1 89 ? 4.558 -22.506 17.826 1.00 45.31 89 ARG A O 1
#